Protein AF-A0A1M6XS11-F1 (afdb_monomer_lite)

pLDDT: mean 80.53, std 12.42, range [41.38, 92.31]

Sequence (58 aa):
MKKKKDYVETLGPNGTSHIFTPKEYKTFMKGLDAYPDQHKADLLKRMLNPVYHKPEKG

Structure (mmCIF, N/CA/C/O backbone):
data_AF-A0A1M6XS11-F1
#
_entry.id   AF-A0A1M6XS11-F1
#
loop_
_atom_site.group_PDB
_atom_site.id
_atom_site.type_symbol
_atom_site.label_atom_id
_atom_site.label_alt_id
_atom_site.label_comp_id
_atom_site.label_asym_id
_atom_site.label_entity_id
_atom_site.label_seq_id
_atom_site.pdbx_PDB_ins_code
_atom_site.Cartn_x
_atom_site.Cartn_y
_atom_site.Cartn_z
_atom_site.occupancy
_atom_site.B_iso_or_equiv
_atom_site.auth_seq_id
_atom_site.auth_comp_id
_atom_site.auth_asym_id
_atom_site.auth_atom_id
_atom_site.pdbx_PDB_model_num
ATOM 1 N N . MET A 1 1 ? -21.771 8.705 19.338 1.00 41.38 1 MET A N 1
ATOM 2 C CA . MET A 1 1 ? -20.478 7.986 19.244 1.00 41.38 1 MET A CA 1
ATOM 3 C C . MET A 1 1 ? -20.051 7.906 17.784 1.00 41.38 1 MET A C 1
ATOM 5 O O . MET A 1 1 ? -20.758 7.298 16.988 1.00 41.38 1 MET A O 1
ATOM 9 N N . LYS A 1 2 ? -18.953 8.574 17.398 1.00 44.34 2 LYS A N 1
ATOM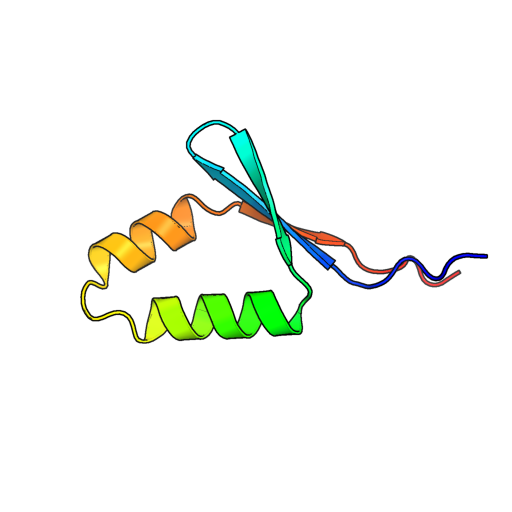 10 C CA . LYS A 1 2 ? -18.387 8.465 16.042 1.00 44.34 2 LYS A CA 1
ATOM 11 C C . LYS A 1 2 ? -17.928 7.017 15.846 1.00 44.34 2 LYS A C 1
ATOM 13 O O . LYS A 1 2 ? -16.986 6.598 16.511 1.00 44.34 2 LYS A O 1
ATOM 18 N N . LYS A 1 3 ? -18.605 6.252 14.981 1.00 49.38 3 LYS A N 1
ATOM 19 C CA . LYS A 1 3 ? -18.139 4.929 14.539 1.00 49.38 3 LYS A CA 1
ATOM 20 C C . LYS A 1 3 ? -16.704 5.107 14.031 1.00 49.38 3 LYS A C 1
ATOM 22 O O . LYS A 1 3 ? -16.517 5.795 13.027 1.00 49.38 3 LYS A O 1
ATOM 27 N N . LYS A 1 4 ? -15.703 4.580 14.749 1.00 59.34 4 LYS A N 1
ATOM 28 C CA . LYS A 1 4 ? -14.320 4.506 14.258 1.00 59.34 4 LYS A CA 1
ATOM 29 C C . LYS A 1 4 ? -14.389 3.672 12.977 1.00 59.34 4 LYS A C 1
ATOM 31 O O . LYS A 1 4 ? -14.679 2.485 13.044 1.00 59.34 4 LYS A O 1
ATOM 36 N N . LYS A 1 5 ? -14.305 4.309 11.811 1.00 68.81 5 LYS A N 1
ATOM 37 C CA . LYS A 1 5 ? -14.329 3.590 10.532 1.00 68.81 5 LYS A CA 1
ATOM 38 C C . LYS A 1 5 ? -13.063 2.742 10.449 1.00 68.81 5 LYS A C 1
ATOM 40 O O . LYS A 1 5 ? -12.042 3.133 11.001 1.00 68.81 5 LYS A O 1
ATOM 45 N N . ASP A 1 6 ? -13.147 1.590 9.809 1.00 82.56 6 ASP A N 1
ATOM 46 C CA . ASP A 1 6 ? -11.983 0.798 9.432 1.00 82.56 6 ASP A CA 1
ATOM 47 C C . ASP A 1 6 ? -11.045 1.624 8.539 1.00 82.56 6 ASP A C 1
ATOM 49 O O . ASP A 1 6 ? -11.484 2.256 7.577 1.00 82.56 6 ASP A O 1
ATOM 53 N N . TYR A 1 7 ? -9.756 1.644 8.875 1.00 86.06 7 TYR A N 1
ATOM 54 C CA . TYR A 1 7 ? -8.729 2.298 8.067 1.00 86.06 7 TYR A CA 1
ATOM 55 C C . TYR A 1 7 ? -7.400 1.550 8.156 1.00 86.06 7 TYR A C 1
ATOM 57 O O . TYR A 1 7 ? -7.129 0.815 9.107 1.00 86.06 7 TYR A O 1
ATOM 65 N N . VAL A 1 8 ? -6.586 1.713 7.122 1.00 86.88 8 VAL A N 1
ATOM 66 C CA . VAL A 1 8 ? -5.232 1.182 7.021 1.00 86.88 8 VAL A CA 1
ATOM 67 C C . VAL A 1 8 ? -4.290 2.368 7.043 1.00 86.88 8 VAL A C 1
ATOM 69 O O . VAL A 1 8 ? -4.331 3.203 6.146 1.00 86.88 8 VAL A O 1
ATOM 72 N N . GLU A 1 9 ? -3.458 2.462 8.065 1.00 88.25 9 GLU A N 1
ATOM 73 C CA . GLU A 1 9 ? -2.399 3.460 8.119 1.00 88.25 9 GLU A CA 1
ATOM 74 C C . GLU A 1 9 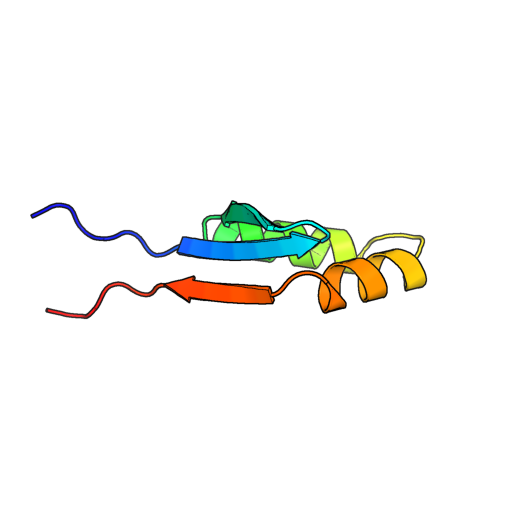? -1.121 2.835 7.576 1.00 88.25 9 GLU A C 1
ATOM 76 O O . GLU A 1 9 ? -0.701 1.781 8.037 1.00 88.25 9 GLU A O 1
ATOM 81 N N . THR A 1 10 ? -0.502 3.449 6.577 1.00 86.44 10 THR A N 1
ATOM 82 C CA . THR A 1 10 ? 0.805 3.014 6.085 1.00 86.44 10 THR A CA 1
ATOM 83 C C . THR A 1 10 ? 1.848 4.048 6.436 1.00 86.44 10 THR A C 1
ATOM 85 O O . THR A 1 10 ? 1.677 5.224 6.109 1.00 86.44 10 THR A O 1
ATOM 88 N N . LEU A 1 11 ? 2.955 3.602 7.013 1.00 83.56 11 LEU A N 1
ATOM 89 C CA . LEU A 1 11 ? 4.157 4.414 7.158 1.00 83.56 11 LEU A CA 1
ATOM 90 C C . LEU A 1 11 ? 5.087 4.124 5.983 1.00 83.56 11 LEU A C 1
ATOM 92 O O . LEU A 1 11 ? 5.447 2.973 5.753 1.00 83.56 11 LEU A O 1
ATOM 96 N N . GLY A 1 12 ? 5.418 5.160 5.222 1.00 78.50 12 GLY A N 1
ATOM 97 C CA . GLY A 1 12 ? 6.400 5.145 4.150 1.00 78.50 12 GLY A CA 1
ATOM 98 C C . GLY A 1 12 ? 7.788 5.596 4.619 1.00 78.50 12 GLY A C 1
ATOM 99 O O . GLY A 1 12 ? 7.973 6.003 5.774 1.00 78.50 12 GLY A O 1
ATOM 100 N N . PRO A 1 13 ? 8.781 5.569 3.714 1.00 68.50 13 PRO A N 1
ATOM 101 C CA . PRO A 1 13 ? 10.120 6.051 4.021 1.00 68.50 13 PRO A CA 1
ATOM 102 C C . PRO A 1 13 ? 10.088 7.541 4.397 1.00 68.50 13 PRO A C 1
ATOM 104 O O . PRO A 1 13 ? 9.261 8.305 3.895 1.00 68.50 13 PRO A O 1
ATOM 107 N N . ASN A 1 14 ? 10.975 7.943 5.310 1.00 72.50 14 ASN A N 1
ATOM 108 C CA . ASN A 1 14 ? 11.048 9.280 5.926 1.00 72.50 14 ASN A CA 1
ATOM 109 C C . ASN A 1 14 ? 9.890 9.654 6.873 1.00 72.50 14 ASN A C 1
ATOM 111 O O . ASN A 1 14 ? 9.705 10.831 7.168 1.00 72.50 14 ASN A O 1
ATOM 115 N N . GLY A 1 15 ? 9.125 8.677 7.374 1.00 74.44 15 GLY A N 1
ATOM 116 C CA . GLY A 1 15 ? 8.048 8.939 8.339 1.00 74.44 15 GLY A CA 1
ATOM 117 C C . GLY A 1 15 ? 6.780 9.517 7.708 1.00 74.44 15 GLY A C 1
ATOM 118 O O . GLY A 1 15 ? 5.937 10.070 8.410 1.00 74.44 15 GLY A O 1
ATOM 119 N N . THR A 1 16 ? 6.627 9.382 6.388 1.00 79.19 16 THR A N 1
ATOM 120 C CA . THR A 1 16 ? 5.407 9.793 5.687 1.00 79.19 16 THR A CA 1
ATOM 121 C C . THR A 1 16 ? 4.286 8.818 6.035 1.00 79.19 16 THR A C 1
ATOM 123 O O . THR A 1 16 ? 4.357 7.659 5.636 1.00 79.19 16 THR A O 1
ATOM 126 N N . SER A 1 17 ? 3.254 9.244 6.763 1.00 82.38 17 SER A N 1
ATOM 127 C CA . SER A 1 17 ? 2.067 8.418 7.001 1.00 82.38 17 SER A CA 1
ATOM 128 C C . SER A 1 17 ? 0.976 8.715 5.974 1.00 82.38 17 SER A C 1
ATOM 130 O O . SER A 1 17 ? 0.753 9.859 5.576 1.00 82.38 17 SER A O 1
ATOM 132 N N . HIS A 1 18 ? 0.284 7.670 5.530 1.00 83.75 18 HIS A N 1
ATOM 133 C CA . HIS A 1 18 ? -0.904 7.799 4.697 1.00 83.75 18 HIS A CA 1
ATOM 134 C C . HIS A 1 18 ? -2.013 6.913 5.251 1.00 83.75 18 HIS A C 1
ATOM 136 O O . HIS A 1 18 ? -1.790 5.739 5.543 1.00 83.75 18 HIS A O 1
ATOM 142 N N . ILE A 1 19 ? -3.207 7.482 5.398 1.00 87.50 19 ILE A N 1
ATOM 143 C CA . ILE A 1 19 ? -4.386 6.760 5.870 1.00 87.50 19 ILE A CA 1
ATOM 144 C C . ILE A 1 19 ? -5.228 6.397 4.655 1.00 87.50 19 ILE A C 1
ATOM 146 O O . ILE A 1 19 ? -5.764 7.264 3.974 1.00 87.50 19 ILE A O 1
ATOM 150 N N . PHE A 1 20 ? -5.362 5.105 4.412 1.00 85.94 20 PHE A N 1
ATOM 151 C CA . PHE A 1 20 ? -6.218 4.535 3.388 1.00 85.94 20 PHE A CA 1
ATOM 152 C C . PHE A 1 20 ? -7.480 3.952 4.018 1.00 85.94 20 PHE A C 1
ATOM 154 O O . PHE A 1 20 ? -7.455 3.432 5.134 1.00 85.94 20 PHE A O 1
ATOM 161 N N . THR A 1 21 ? -8.585 3.911 3.279 1.00 87.88 21 THR A N 1
ATOM 162 C CA . THR A 1 21 ? -9.622 2.915 3.583 1.00 87.88 21 THR A CA 1
ATOM 163 C C . THR A 1 21 ? -9.141 1.514 3.175 1.00 87.88 21 THR A C 1
ATOM 165 O O . THR A 1 21 ? -8.297 1.383 2.282 1.00 87.88 21 THR A O 1
ATOM 168 N N . PRO A 1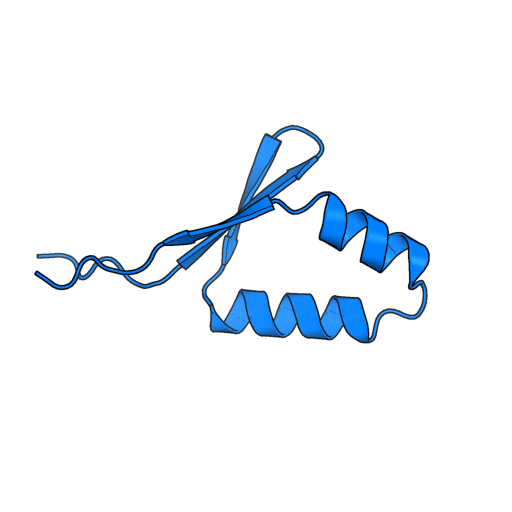 22 ? -9.688 0.420 3.736 1.00 85.00 22 PRO A N 1
ATOM 169 C CA . PRO A 1 22 ? -9.289 -0.932 3.333 1.00 85.00 22 PRO A CA 1
ATOM 170 C C . PRO A 1 22 ? -9.497 -1.208 1.840 1.00 85.00 22 PRO A C 1
ATOM 172 O O . PRO A 1 22 ? -8.737 -1.957 1.225 1.00 85.00 22 PRO A O 1
ATOM 175 N N . LYS A 1 23 ? -10.513 -0.581 1.234 1.00 88.50 23 LYS A N 1
ATOM 176 C CA . LYS A 1 23 ? -10.791 -0.696 -0.201 1.00 88.50 23 LYS A CA 1
ATOM 177 C C . LYS A 1 23 ? -9.741 0.034 -1.044 1.00 88.50 23 LYS A C 1
ATOM 179 O O . LYS A 1 23 ? -9.296 -0.510 -2.057 1.00 88.50 23 LYS A O 1
ATOM 184 N N . GLU A 1 24 ? -9.333 1.229 -0.627 1.00 88.44 24 GLU A N 1
ATOM 185 C CA . GLU A 1 24 ? -8.264 1.983 -1.288 1.00 88.44 24 GLU A CA 1
ATOM 186 C C . GLU A 1 24 ? -6.929 1.264 -1.166 1.00 88.44 24 GLU A C 1
ATOM 188 O O . GLU A 1 24 ? -6.283 1.030 -2.183 1.00 88.44 24 GLU A O 1
ATOM 193 N N . TYR A 1 25 ? -6.568 0.805 0.035 1.00 88.00 25 TYR A N 1
ATOM 194 C CA . TYR A 1 25 ? -5.323 0.073 0.249 1.00 88.00 25 TYR A CA 1
ATOM 195 C C . TYR A 1 25 ? -5.255 -1.201 -0.602 1.00 88.00 25 TYR A C 1
ATOM 197 O O . TYR A 1 25 ? -4.241 -1.482 -1.239 1.00 88.00 25 TYR A O 1
ATOM 205 N N . LYS A 1 26 ? -6.363 -1.947 -0.705 1.00 89.19 26 LYS A N 1
ATOM 206 C CA . LYS A 1 26 ? -6.444 -3.125 -1.581 1.00 89.19 26 LYS A CA 1
ATOM 207 C C . LYS A 1 26 ? -6.257 -2.769 -3.058 1.00 89.19 26 LYS A C 1
ATOM 209 O O . LYS A 1 26 ? -5.601 -3.510 -3.787 1.00 89.19 26 LYS A O 1
ATOM 214 N N . THR A 1 27 ? -6.829 -1.652 -3.507 1.00 91.94 27 THR A N 1
ATOM 215 C CA . THR A 1 27 ? -6.677 -1.178 -4.893 1.00 91.94 27 THR A CA 1
ATOM 216 C C . THR A 1 27 ? -5.241 -0.738 -5.161 1.00 91.94 27 THR A C 1
ATOM 218 O O . THR A 1 27 ? -4.671 -1.104 -6.184 1.00 91.94 27 THR A O 1
ATOM 221 N N . PHE A 1 28 ? -4.631 -0.037 -4.207 1.00 88.88 28 PHE A N 1
ATOM 222 C CA . PHE A 1 28 ? -3.237 0.382 -4.249 1.00 88.88 28 PHE A CA 1
ATOM 223 C C . PHE A 1 28 ? -2.279 -0.820 -4.315 1.00 88.88 28 PHE A C 1
ATOM 225 O O . PHE A 1 28 ? -1.434 -0.887 -5.204 1.00 88.88 28 PHE A O 1
ATOM 232 N N . MET A 1 29 ? -2.472 -1.828 -3.457 1.00 87.69 29 MET A N 1
ATOM 233 C CA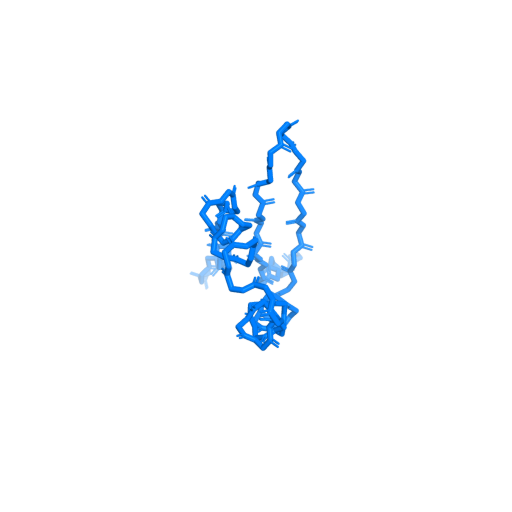 . MET A 1 29 ? -1.713 -3.086 -3.494 1.00 87.69 29 MET A CA 1
ATOM 234 C C . MET A 1 29 ? -1.853 -3.809 -4.837 1.00 87.69 29 MET A C 1
ATOM 236 O O . MET A 1 29 ? -0.863 -4.300 -5.373 1.00 87.69 29 MET A O 1
ATOM 240 N N . LYS A 1 30 ? -3.063 -3.841 -5.409 1.00 91.19 30 LYS A N 1
ATOM 241 C CA . LYS A 1 30 ? -3.309 -4.434 -6.731 1.00 91.19 30 LYS A CA 1
ATOM 242 C C . LYS A 1 30 ? -2.611 -3.655 -7.853 1.00 91.19 30 LYS A C 1
ATOM 244 O O . LYS A 1 30 ? -2.114 -4.264 -8.793 1.00 91.19 30 LYS A O 1
ATOM 249 N N . GLY A 1 31 ? -2.552 -2.328 -7.743 1.00 89.62 31 GLY A N 1
ATOM 250 C CA . GLY A 1 31 ? -1.798 -1.471 -8.659 1.00 89.62 31 GLY A CA 1
ATOM 251 C C . GLY A 1 31 ? -0.291 -1.726 -8.593 1.00 89.62 31 GLY A C 1
ATOM 252 O O . GLY A 1 31 ? 0.350 -1.809 -9.635 1.00 89.62 31 GLY A O 1
ATOM 253 N N . LEU A 1 32 ? 0.259 -1.922 -7.388 1.00 88.19 32 LEU A N 1
ATOM 254 C CA . LEU A 1 32 ? 1.659 -2.323 -7.217 1.00 88.19 32 LEU A CA 1
ATOM 255 C C . LEU A 1 32 ? 1.937 -3.713 -7.795 1.00 88.19 32 LEU A C 1
ATOM 257 O O . LEU A 1 32 ? 3.002 -3.938 -8.352 1.00 88.19 32 LEU A O 1
ATOM 261 N N . ASP A 1 33 ? 0.988 -4.638 -7.688 1.00 87.50 33 ASP A N 1
ATOM 262 C CA . ASP A 1 33 ? 1.126 -5.978 -8.261 1.00 87.50 33 ASP A CA 1
ATOM 263 C C . ASP A 1 33 ? 1.186 -5.962 -9.794 1.00 87.50 33 ASP A C 1
ATOM 265 O O . ASP A 1 33 ? 2.003 -6.647 -10.398 1.00 87.50 33 ASP A O 1
ATOM 269 N N . ALA A 1 34 ? 0.377 -5.106 -10.421 1.00 91.00 34 ALA A N 1
ATOM 270 C CA . ALA A 1 34 ? 0.369 -4.900 -11.866 1.00 91.00 34 ALA A CA 1
ATOM 271 C C . ALA A 1 34 ? 1.474 -3.945 -12.364 1.00 91.00 34 ALA A C 1
ATOM 273 O O . ALA A 1 34 ? 1.507 -3.616 -13.551 1.00 91.00 34 ALA A O 1
ATOM 274 N N . TYR A 1 35 ? 2.351 -3.456 -11.481 1.00 87.50 35 TYR A N 1
ATOM 275 C CA . TYR A 1 35 ? 3.365 -2.476 -11.853 1.00 87.50 35 TYR A CA 1
ATOM 276 C C . TYR A 1 35 ? 4.439 -3.132 -12.740 1.00 87.50 35 TYR A C 1
ATOM 278 O O . TYR A 1 35 ? 4.940 -4.205 -12.400 1.00 87.50 35 TYR A O 1
ATOM 286 N N . PRO A 1 36 ? 4.831 -2.515 -13.870 1.00 89.31 36 PRO A N 1
ATOM 287 C CA . PRO A 1 36 ? 5.776 -3.127 -14.809 1.00 89.31 36 PRO A CA 1
ATOM 288 C C . PRO A 1 36 ? 7.159 -3.358 -14.185 1.00 89.31 36 PRO A C 1
ATOM 290 O O . PRO A 1 36 ? 7.842 -4.321 -14.518 1.00 89.31 36 PRO A O 1
ATOM 293 N N . ASP A 1 37 ? 7.555 -2.499 -13.244 1.00 92.31 37 ASP A N 1
ATOM 294 C CA . ASP A 1 37 ? 8.796 -2.631 -12.485 1.00 92.31 37 ASP A CA 1
ATOM 295 C C . ASP A 1 37 ? 8.519 -3.314 -11.138 1.00 92.31 37 ASP A C 1
ATOM 297 O O . ASP A 1 37 ? 8.245 -2.671 -10.120 1.00 92.31 37 ASP A O 1
ATOM 301 N N . GLN A 1 38 ? 8.564 -4.646 -11.152 1.00 88.88 38 GLN A N 1
ATOM 302 C CA . GLN A 1 38 ? 8.310 -5.468 -9.966 1.00 88.88 38 GLN A CA 1
ATOM 303 C C . GLN A 1 38 ? 9.325 -5.207 -8.847 1.00 88.88 38 GLN A C 1
ATOM 305 O O . GLN A 1 38 ? 8.975 -5.297 -7.674 1.00 88.88 38 GLN A O 1
ATOM 310 N N . HIS A 1 39 ? 10.560 -4.824 -9.183 1.00 88.62 39 HIS A N 1
ATOM 311 C CA . HIS A 1 39 ? 11.589 -4.517 -8.191 1.00 88.62 39 HIS A CA 1
ATOM 312 C C . HIS A 1 39 ? 11.215 -3.277 -7.369 1.00 88.62 39 HIS A C 1
ATOM 314 O O . HIS A 1 39 ? 11.250 -3.308 -6.139 1.00 88.62 39 HIS A O 1
ATOM 320 N N . LYS A 1 40 ? 10.799 -2.189 -8.029 1.00 86.06 40 LYS A N 1
ATOM 321 C CA . LY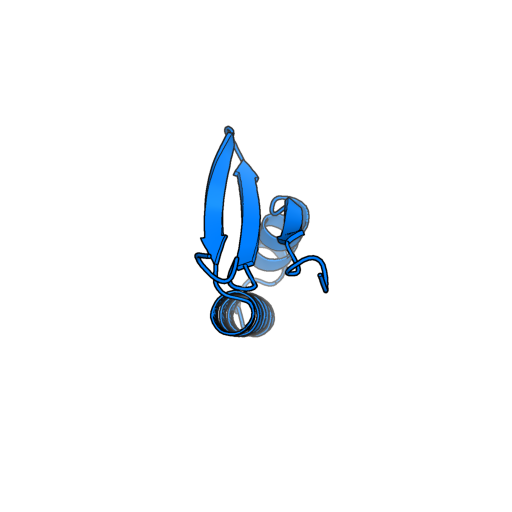S A 1 40 ? 10.312 -0.980 -7.348 1.00 86.06 40 LYS A CA 1
ATOM 322 C C . LYS A 1 40 ? 9.024 -1.234 -6.577 1.00 86.06 40 LYS A C 1
ATOM 324 O O . LYS A 1 40 ? 8.867 -0.703 -5.480 1.00 86.06 40 LYS A O 1
ATOM 329 N N . ALA A 1 41 ? 8.115 -2.035 -7.129 1.00 87.81 41 ALA A N 1
ATOM 330 C CA . ALA A 1 41 ? 6.880 -2.388 -6.442 1.00 87.81 41 ALA A CA 1
ATOM 331 C C . ALA A 1 41 ? 7.145 -3.185 -5.160 1.00 87.81 41 ALA A C 1
ATOM 333 O O . ALA A 1 41 ? 6.556 -2.879 -4.126 1.00 87.81 41 ALA A O 1
ATOM 334 N N . ASP A 1 42 ? 8.057 -4.158 -5.202 1.00 88.06 42 ASP A N 1
ATOM 335 C CA . ASP A 1 42 ? 8.452 -4.938 -4.029 1.00 88.06 42 ASP A CA 1
ATOM 336 C C . ASP A 1 42 ? 9.164 -4.062 -2.990 1.00 88.06 42 ASP A C 1
ATOM 338 O O . ASP A 1 42 ? 8.859 -4.142 -1.801 1.00 88.06 42 ASP A O 1
ATOM 342 N N . LEU A 1 43 ? 10.031 -3.144 -3.432 1.00 87.50 43 LEU A N 1
ATOM 343 C CA . LEU A 1 43 ? 10.678 -2.172 -2.550 1.00 87.50 43 LEU A CA 1
ATOM 344 C C . LEU A 1 43 ? 9.642 -1.290 -1.837 1.00 87.50 43 LEU A C 1
ATOM 346 O O . LEU A 1 43 ? 9.687 -1.153 -0.618 1.00 87.50 43 LEU A O 1
ATOM 350 N N . LEU A 1 44 ? 8.661 -0.755 -2.570 1.00 83.44 44 LEU A N 1
ATOM 351 C CA . LEU A 1 44 ? 7.557 0.017 -1.995 1.00 83.44 44 LEU A CA 1
ATOM 352 C C . LEU A 1 44 ? 6.712 -0.828 -1.035 1.00 83.44 44 LEU A C 1
ATOM 354 O O . LEU A 1 44 ? 6.414 -0.363 0.060 1.00 83.44 44 LEU A O 1
ATOM 358 N N . LYS A 1 45 ? 6.368 -2.073 -1.393 1.00 84.25 45 LYS A N 1
ATOM 359 C CA . LYS A 1 45 ? 5.633 -3.001 -0.513 1.00 84.25 45 LYS A CA 1
ATOM 360 C C . LYS A 1 45 ? 6.393 -3.266 0.791 1.00 84.25 45 LYS A C 1
ATOM 362 O O . LYS A 1 45 ? 5.768 -3.268 1.842 1.00 84.25 45 LYS A O 1
ATOM 367 N N . ARG A 1 46 ? 7.719 -3.450 0.736 1.00 84.38 46 ARG A N 1
ATOM 368 C CA . ARG A 1 46 ? 8.574 -3.648 1.923 1.00 84.38 46 ARG A CA 1
ATOM 369 C C . ARG A 1 46 ? 8.715 -2.390 2.770 1.00 84.38 46 ARG A C 1
ATOM 371 O O . ARG A 1 46 ? 8.845 -2.489 3.985 1.00 84.38 46 ARG A O 1
ATOM 378 N N . MET A 1 47 ? 8.741 -1.223 2.132 1.00 82.69 47 MET A N 1
ATOM 379 C CA . MET A 1 47 ? 8.858 0.059 2.825 1.00 82.69 47 MET A CA 1
ATOM 380 C C . MET A 1 47 ? 7.549 0.500 3.475 1.00 82.69 47 MET A C 1
ATOM 382 O O . MET A 1 47 ? 7.585 1.205 4.478 1.00 82.69 47 MET A O 1
ATOM 386 N N . LEU A 1 48 ? 6.408 0.110 2.910 1.00 83.31 48 LEU A N 1
ATOM 387 C CA . LEU A 1 48 ? 5.105 0.361 3.504 1.00 83.31 48 LEU A CA 1
ATOM 388 C C . LEU A 1 48 ? 4.920 -0.565 4.702 1.00 83.31 48 LEU A C 1
ATOM 390 O O . LEU A 1 48 ? 4.876 -1.781 4.550 1.00 83.31 48 LEU A O 1
ATOM 394 N N . ASN A 1 49 ? 4.748 0.013 5.886 1.00 81.62 49 ASN A N 1
ATOM 395 C CA . ASN A 1 49 ? 4.334 -0.729 7.072 1.00 81.62 49 ASN A CA 1
ATOM 396 C C . ASN A 1 49 ? 2.825 -0.519 7.307 1.00 81.62 49 ASN A C 1
ATOM 398 O O . ASN A 1 49 ? 2.457 0.494 7.909 1.00 81.62 49 ASN A O 1
ATOM 402 N N . PRO A 1 50 ? 1.935 -1.381 6.766 1.00 83.69 50 PRO A N 1
ATOM 403 C CA . PRO A 1 50 ? 0.490 -1.226 6.907 1.00 83.69 50 PRO A CA 1
ATOM 404 C C . PRO A 1 50 ? -0.003 -1.689 8.282 1.00 83.69 50 PRO A C 1
ATOM 406 O O . PRO A 1 50 ? 0.068 -2.867 8.632 1.00 83.69 50 PRO A O 1
ATOM 409 N N . VAL A 1 51 ? -0.605 -0.774 9.029 1.00 85.00 51 VAL A N 1
ATOM 410 C CA . VAL A 1 51 ? -1.287 -1.030 10.295 1.00 85.00 51 VAL A CA 1
ATOM 411 C C . VAL A 1 51 ? -2.794 -0.984 10.062 1.00 85.00 51 VAL A C 1
ATOM 413 O O . VAL A 1 51 ? -3.354 0.020 9.622 1.00 85.00 51 VAL A O 1
ATOM 416 N N . TYR A 1 52 ? -3.472 -2.095 10.344 1.00 84.31 52 TYR A N 1
ATOM 417 C CA . TYR A 1 52 ? -4.917 -2.215 10.164 1.00 84.31 52 TYR A CA 1
ATOM 418 C C . TYR A 1 52 ? -5.645 -1.833 11.447 1.00 84.31 52 TYR A C 1
ATOM 420 O O . TYR A 1 52 ? -5.640 -2.583 12.424 1.00 84.31 52 TYR A O 1
ATOM 428 N N . HIS A 1 53 ? -6.349 -0.708 11.417 1.00 82.69 53 HIS A N 1
ATOM 429 C CA . HIS A 1 53 ? -7.204 -0.279 12.511 1.00 82.69 53 HIS A CA 1
ATOM 430 C C . HIS A 1 53 ? -8.627 -0.755 12.24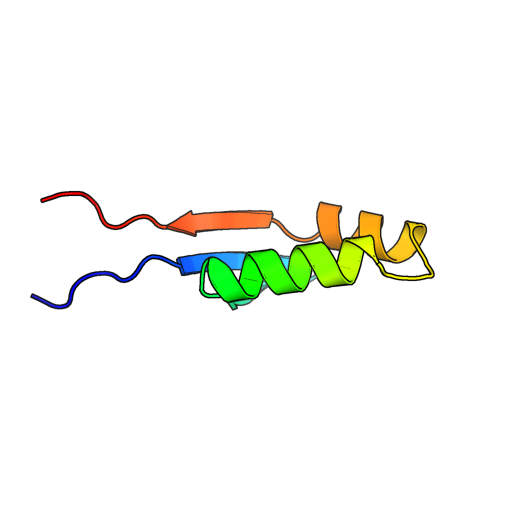5 1.00 82.69 53 HIS A C 1
ATOM 432 O O . HIS A 1 53 ? -9.339 -0.243 11.379 1.00 82.69 53 HIS A O 1
ATOM 438 N N . LYS A 1 54 ? -9.043 -1.775 12.995 1.00 75.25 54 LYS A N 1
ATOM 439 C CA . LYS A 1 54 ? -10.434 -2.230 13.012 1.00 75.25 54 LYS A CA 1
ATOM 440 C C . LYS A 1 54 ? -11.183 -1.484 14.117 1.00 75.25 54 LYS A C 1
ATOM 442 O O . LYS A 1 54 ? -10.595 -1.244 15.173 1.00 75.25 54 LYS A O 1
ATOM 447 N N . PRO A 1 55 ? -12.467 -1.137 13.924 1.00 68.56 55 PRO A N 1
ATOM 448 C CA . PRO A 1 55 ? -13.296 -0.734 15.048 1.00 68.56 55 PRO A CA 1
ATOM 449 C C . PRO A 1 55 ? -13.289 -1.850 16.090 1.00 68.56 55 PRO A C 1
ATOM 451 O O . PRO A 1 55 ? -13.627 -2.993 15.771 1.00 68.56 55 PRO A O 1
ATOM 454 N N . GLU A 1 56 ? -12.919 -1.523 17.326 1.00 60.00 56 GLU A N 1
ATOM 455 C CA . GLU A 1 56 ? -13.250 -2.375 18.462 1.00 60.00 56 GLU A CA 1
ATOM 456 C C . GLU A 1 56 ? -14.768 -2.566 18.444 1.00 60.00 56 GLU A C 1
ATOM 458 O O . GLU A 1 56 ? -15.529 -1.592 18.438 1.00 60.00 56 GLU A O 1
ATOM 463 N N . LYS A 1 57 ? -15.205 -3.824 18.328 1.00 55.34 57 LYS A N 1
ATOM 464 C CA . LYS A 1 57 ? -16.603 -4.189 18.538 1.00 55.34 57 LYS A CA 1
ATOM 465 C C . LYS A 1 57 ? -16.905 -3.893 20.007 1.00 55.34 57 LYS A C 1
ATOM 467 O O . LYS A 1 57 ? -16.549 -4.696 20.863 1.00 55.34 57 LYS A O 1
ATOM 472 N N . GLY A 1 58 ? -17.453 -2.708 20.265 1.00 47.19 58 GLY A N 1
ATOM 473 C CA . GLY A 1 58 ? -18.137 -2.397 21.518 1.00 47.19 58 GLY A CA 1
ATOM 474 C C . GLY A 1 58 ? -19.417 -3.203 21.650 1.00 47.19 58 GLY A C 1
ATOM 475 O O . GLY A 1 58 ? -19.996 -3.553 20.593 1.00 47.19 58 GLY A O 1
#

Radius of gyration: 13.23 Å; chains: 1; bounding box: 32×16×36 Å

Foldseek 3Di:
DPQPAKWKWWQAPPRDIDIGHPVRVVVVLVCLVPDPPVVVSVVRVVRIDIDIDDGDPD

Secondary structure (DSSP, 8-state):
------EEEEE-GGG-EEEE-HHHHHHHHHHHHT-S-HHHHHHHHHH-EEEEEPPP--